Protein AF-A0A927PF91-F1 (afdb_monomer)

Sequence (137 aa):
MARIYDMALRAVRGDEEALAWLREHAHRDDRRTIIACDFDGTLCESHYPVIVRPNKPLLEAVKLLQQLDYELILWTCRELDDLTIATDYLRQFGVVFERANENSPAIIDYFDFDSRKINADEYWDDKAIEIIIPEEE

Nearest PDB structures (foldseek):
  2obb-assembly1_A-2  TM=8.612E-01  e=1.067E-07  Bacteroides thetaiotaomicron VPI-5482
  2ia5-assembly3_K  TM=6.455E-01  e=5.881E-02  Tequatrovirus T4
  7pup-assembly1_A  TM=5.530E-01  e=7.647E-01  Arabidopsis thaliana
  6gvb-assembly1_B  TM=4.858E-01  e=6.704E-01  Cutibacterium acnes

Mean predicted aligned error: 3.11 Å

Radius of gyration: 15.45 Å; Cα contacts (8 Å, |Δi|>4): 190; chains: 1; bounding box: 33×48×34 Å

Structure (mmCIF, N/CA/C/O backbone):
data_AF-A0A927PF91-F1
#
_entry.id   AF-A0A927PF91-F1
#
loop_
_atom_site.group_PDB
_atom_site.id
_atom_site.type_symbol
_atom_site.label_atom_id
_atom_site.label_alt_id
_atom_site.label_comp_id
_atom_site.label_asym_id
_atom_site.label_entity_id
_atom_site.label_seq_id
_atom_site.pdbx_PDB_ins_code
_atom_site.Cartn_x
_atom_site.Cartn_y
_atom_site.Cartn_z
_atom_site.occupancy
_atom_site.B_iso_or_equiv
_atom_site.auth_seq_id
_atom_site.auth_comp_id
_atom_site.auth_asym_id
_atom_site.auth_atom_id
_atom_site.pdbx_PDB_model_num
ATOM 1 N N . MET A 1 1 ? -1.914 15.021 13.236 1.00 63.38 1 MET A N 1
ATOM 2 C CA . MET A 1 1 ? -3.040 14.314 12.582 1.00 63.38 1 MET A CA 1
ATOM 3 C C . MET A 1 1 ? -2.722 12.821 12.590 1.00 63.38 1 MET A C 1
ATOM 5 O O . MET A 1 1 ? -1.543 12.494 12.580 1.00 63.38 1 MET A O 1
ATOM 9 N N . ALA A 1 2 ? -3.712 11.932 12.707 1.00 86.56 2 ALA A N 1
ATOM 10 C CA . ALA A 1 2 ? -3.471 10.484 12.685 1.00 86.56 2 ALA A CA 1
ATOM 11 C C . ALA A 1 2 ? -3.065 10.022 11.271 1.00 86.56 2 ALA A C 1
ATOM 13 O O . ALA A 1 2 ? -3.646 10.505 10.301 1.00 86.56 2 ALA A O 1
ATOM 14 N N . ARG A 1 3 ? -2.083 9.114 11.160 1.00 93.94 3 ARG A N 1
ATOM 15 C CA . ARG A 1 3 ? -1.639 8.524 9.882 1.00 93.94 3 ARG A CA 1
ATOM 16 C C . ARG A 1 3 ? -2.425 7.252 9.582 1.00 93.94 3 ARG A C 1
ATOM 18 O O . ARG A 1 3 ? -2.680 6.467 10.501 1.00 93.94 3 ARG A O 1
ATOM 25 N N . ILE A 1 4 ? -2.763 7.019 8.315 1.00 97.69 4 ILE A N 1
ATOM 26 C CA . ILE A 1 4 ? -3.504 5.824 7.896 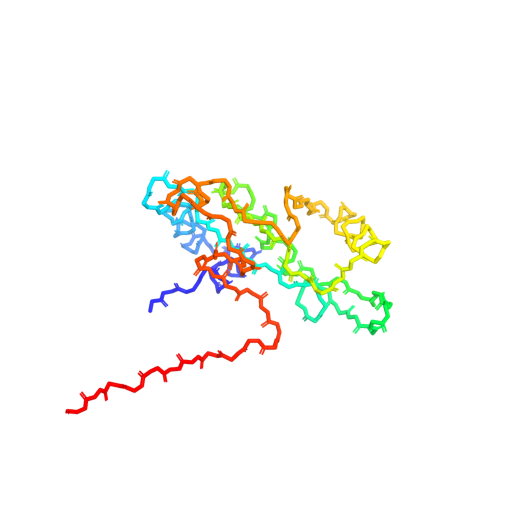1.00 97.69 4 ILE A CA 1
ATOM 27 C C . ILE A 1 4 ? -2.668 4.577 8.183 1.00 97.69 4 ILE A C 1
ATOM 29 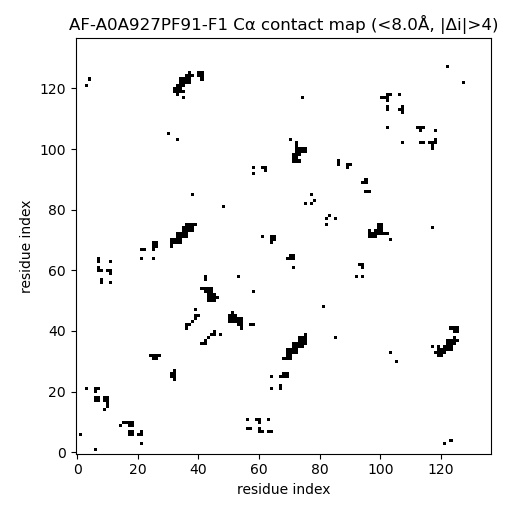O O . ILE A 1 4 ? -3.216 3.595 8.679 1.00 97.69 4 ILE A O 1
ATOM 33 N N . TYR A 1 5 ? -1.347 4.639 7.983 1.00 97.69 5 TYR A N 1
ATOM 34 C CA . TYR A 1 5 ? -0.414 3.568 8.344 1.00 97.69 5 TYR A CA 1
ATOM 35 C C . TYR A 1 5 ? -0.584 3.084 9.791 1.00 97.69 5 TYR A C 1
ATOM 37 O O . TYR A 1 5 ? -0.781 1.892 10.041 1.00 97.69 5 TYR A O 1
ATOM 45 N N . ASP A 1 6 ? -0.560 4.011 10.755 1.00 97.75 6 ASP A N 1
ATOM 46 C CA . ASP A 1 6 ? -0.652 3.664 12.175 1.00 97.75 6 ASP A CA 1
ATOM 47 C C . ASP A 1 6 ? -2.023 3.063 12.507 1.00 97.75 6 ASP A C 1
ATOM 49 O O . ASP A 1 6 ? -2.115 2.088 13.258 1.00 97.75 6 ASP A O 1
A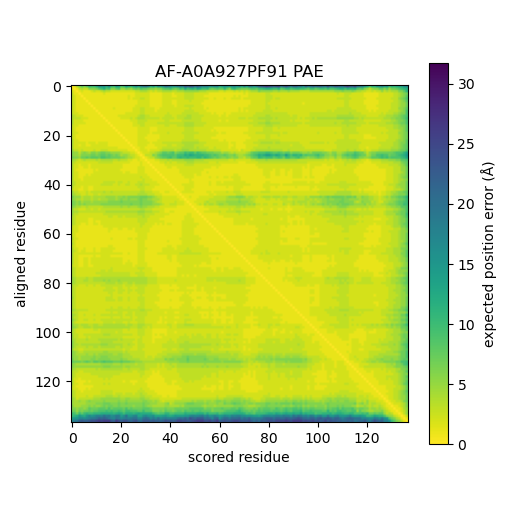TOM 53 N N . MET A 1 7 ? -3.095 3.621 11.935 1.00 98.50 7 MET A N 1
ATOM 54 C CA . MET A 1 7 ? -4.456 3.124 12.147 1.00 98.50 7 MET A CA 1
ATOM 55 C C . MET A 1 7 ? -4.648 1.737 11.532 1.00 98.50 7 MET A C 1
ATOM 57 O O . MET A 1 7 ? -5.207 0.857 12.182 1.00 98.50 7 MET A O 1
ATOM 61 N N . ALA A 1 8 ? -4.123 1.497 10.331 1.00 98.50 8 ALA A N 1
ATOM 62 C CA . ALA A 1 8 ? -4.206 0.201 9.669 1.00 98.50 8 ALA A CA 1
ATOM 63 C C . ALA A 1 8 ? -3.483 -0.889 10.474 1.00 98.50 8 ALA A C 1
ATOM 65 O O . ALA A 1 8 ? -4.054 -1.952 10.720 1.00 98.50 8 ALA A O 1
ATOM 66 N N . LEU A 1 9 ? -2.277 -0.605 10.983 1.00 98.38 9 LEU A N 1
ATOM 67 C CA . LEU A 1 9 ? -1.536 -1.544 11.832 1.00 98.38 9 LEU A CA 1
ATOM 68 C C . LEU A 1 9 ? -2.202 -1.807 13.189 1.00 98.38 9 LEU A C 1
ATOM 70 O O . LEU A 1 9 ? -2.070 -2.905 13.735 1.00 98.38 9 LEU A O 1
ATOM 74 N N . ARG A 1 10 ? -2.904 -0.822 13.754 1.00 98.50 10 ARG A N 1
ATOM 75 C CA . ARG A 1 10 ? -3.711 -1.009 14.968 1.00 98.50 10 ARG A CA 1
ATOM 76 C C . ARG A 1 10 ? -4.949 -1.856 14.682 1.00 98.50 10 ARG A C 1
ATOM 78 O O . ARG A 1 10 ? -5.205 -2.817 15.405 1.00 98.50 10 ARG A O 1
ATOM 85 N N . ALA A 1 11 ? -5.671 -1.557 13.605 1.00 98.38 11 ALA A N 1
ATOM 86 C CA . ALA A 1 11 ? -6.902 -2.249 13.240 1.00 98.38 11 ALA A CA 1
ATOM 87 C C . ALA A 1 11 ? -6.671 -3.749 12.990 1.00 98.38 11 ALA A C 1
ATOM 89 O O . ALA A 1 11 ? -7.414 -4.577 13.514 1.00 98.38 11 ALA A O 1
ATOM 90 N N . VAL A 1 12 ? -5.588 -4.132 12.297 1.00 97.94 12 VAL A N 1
ATOM 91 C CA . VAL A 1 12 ? -5.245 -5.559 12.104 1.00 97.94 12 VAL A CA 1
ATOM 92 C C . VAL A 1 12 ? -4.881 -6.285 13.405 1.00 97.94 12 VAL A C 1
ATOM 94 O O . VAL A 1 12 ? -4.907 -7.511 13.455 1.00 97.94 12 VAL A O 1
ATOM 97 N N . ARG A 1 13 ? -4.577 -5.549 14.481 1.00 97.62 13 ARG A N 1
ATOM 98 C CA . ARG A 1 13 ? -4.347 -6.092 15.832 1.00 97.62 13 ARG A CA 1
ATOM 99 C C . ARG A 1 13 ? -5.617 -6.122 16.692 1.00 97.62 13 ARG A C 1
ATOM 101 O O . ARG A 1 13 ? -5.526 -6.457 17.870 1.00 97.62 13 ARG A 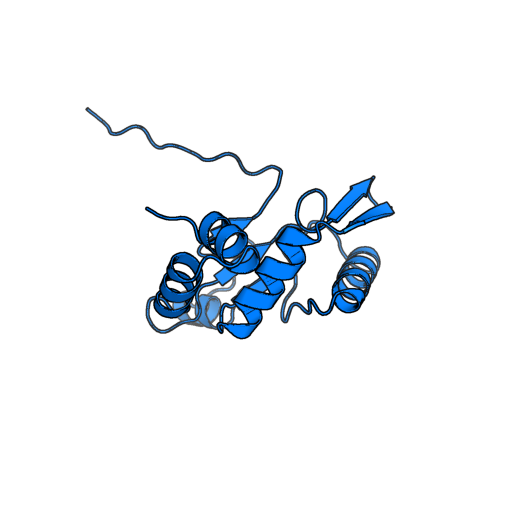O 1
ATOM 108 N N . GLY A 1 14 ? -6.778 -5.805 16.117 1.00 97.50 14 GLY A N 1
ATOM 109 C CA . GLY A 1 14 ? -8.076 -5.847 16.793 1.00 97.50 14 GLY A CA 1
ATOM 110 C C . GLY A 1 14 ? -8.515 -4.527 17.427 1.00 97.50 14 GLY A C 1
ATOM 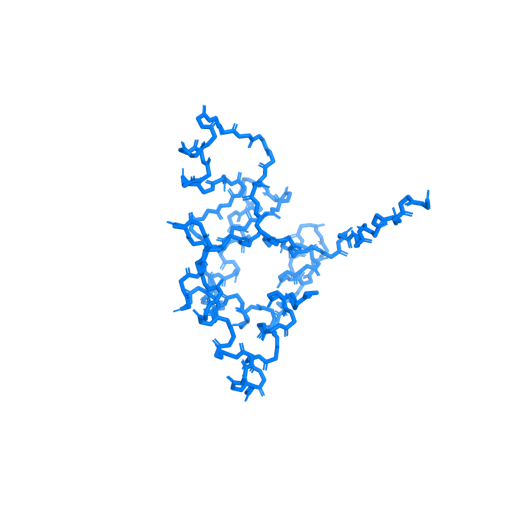111 O O . GLY A 1 14 ? -9.422 -4.531 18.252 1.00 97.50 14 GLY A O 1
ATOM 112 N N . ASP A 1 15 ? -7.885 -3.406 17.076 1.00 98.44 15 ASP A N 1
ATOM 113 C CA . ASP A 1 15 ? -8.308 -2.084 17.540 1.00 98.44 15 ASP A CA 1
ATOM 114 C C . ASP A 1 15 ? -9.552 -1.604 16.768 1.00 98.44 15 ASP A C 1
ATOM 116 O O . ASP A 1 15 ? -9.471 -1.198 15.604 1.00 98.44 15 ASP A O 1
ATOM 120 N N . GLU A 1 16 ? -10.714 -1.673 17.419 1.00 98.19 16 GLU A N 1
ATOM 121 C CA . GLU A 1 16 ? -12.000 -1.293 16.825 1.00 98.19 16 GLU A CA 1
ATOM 122 C C . GLU A 1 16 ? -12.129 0.217 16.582 1.00 98.19 16 GLU A C 1
ATOM 124 O O . GLU A 1 16 ? -12.778 0.617 15.614 1.00 98.19 16 GLU A O 1
ATOM 129 N N . GLU A 1 17 ? -11.488 1.059 17.401 1.00 98.31 17 GLU A N 1
ATOM 130 C CA . GLU A 1 17 ? -11.498 2.515 17.211 1.00 98.31 17 GLU A CA 1
ATOM 131 C C . GLU A 1 17 ? -10.697 2.895 15.966 1.00 98.31 17 GLU A C 1
ATOM 133 O O . GLU A 1 17 ? -11.154 3.694 15.148 1.00 98.31 17 GLU A O 1
ATOM 138 N N . ALA A 1 18 ? -9.532 2.270 15.776 1.00 98.44 18 ALA A N 1
ATOM 139 C CA . ALA A 1 18 ? -8.742 2.454 14.566 1.00 98.44 18 ALA A CA 1
ATOM 140 C C . ALA A 1 18 ? -9.511 1.988 13.319 1.00 98.44 18 ALA A C 1
ATOM 142 O O . ALA A 1 18 ? -9.507 2.673 12.298 1.00 98.44 18 ALA A O 1
ATOM 143 N N . LEU A 1 19 ? -10.222 0.857 13.403 1.00 98.56 19 LEU A N 1
ATOM 144 C CA . LEU A 1 19 ? -11.049 0.360 12.302 1.00 98.56 19 LEU A CA 1
ATOM 145 C C . LEU A 1 19 ? -12.218 1.302 11.969 1.00 98.56 19 LEU A C 1
ATOM 147 O O . LEU A 1 19 ? -12.510 1.522 10.792 1.00 98.56 19 LEU A O 1
ATOM 151 N N . ALA A 1 20 ? -12.896 1.844 12.982 1.00 98.25 20 ALA A N 1
ATOM 152 C CA . ALA A 1 20 ? -13.960 2.826 12.788 1.00 98.25 20 ALA A CA 1
ATOM 153 C C . ALA A 1 20 ? -13.418 4.097 12.123 1.00 98.25 20 ALA A C 1
ATOM 155 O O . ALA A 1 20 ? -13.977 4.552 11.128 1.00 98.25 20 ALA A O 1
ATOM 156 N N . TRP A 1 21 ? -12.274 4.593 12.600 1.00 98.06 21 TRP A N 1
ATOM 157 C CA . TRP A 1 21 ? -11.611 5.754 12.019 1.00 98.06 21 TRP A CA 1
ATOM 158 C C . TRP A 1 21 ? -11.264 5.530 10.542 1.00 98.06 21 TRP A C 1
ATOM 160 O O . TRP A 1 21 ? -11.570 6.379 9.711 1.00 98.06 21 TRP A O 1
ATOM 170 N N . LEU A 1 22 ? -10.706 4.370 10.176 1.00 98.44 22 LEU A N 1
ATOM 171 C CA . LEU A 1 22 ? -10.405 4.048 8.774 1.00 98.44 22 LEU A CA 1
ATOM 172 C C . LEU A 1 22 ? -11.658 4.073 7.887 1.00 98.44 22 LEU A C 1
ATOM 174 O O . LEU A 1 22 ? -11.627 4.608 6.786 1.00 98.44 22 LEU A O 1
ATOM 178 N N . ARG A 1 23 ? -12.795 3.555 8.363 1.00 97.88 23 ARG A N 1
ATOM 179 C CA . ARG A 1 23 ? -14.052 3.601 7.592 1.00 97.88 23 ARG A CA 1
ATOM 180 C C . ARG A 1 23 ? -14.505 5.026 7.290 1.00 97.88 23 ARG A C 1
ATOM 182 O O . ARG A 1 23 ? -14.998 5.287 6.200 1.00 97.88 23 ARG A O 1
ATOM 189 N N . GLU A 1 24 ? -14.325 5.940 8.235 1.00 96.81 24 GLU A N 1
ATOM 190 C CA . GLU A 1 24 ? -14.679 7.353 8.060 1.00 96.81 24 GLU A CA 1
ATOM 191 C C . GLU A 1 24 ? -13.721 8.096 7.115 1.00 96.81 24 GLU A C 1
ATOM 193 O O . GLU A 1 24 ? -14.084 9.136 6.574 1.00 96.81 24 GLU A O 1
ATOM 198 N N . HIS A 1 25 ? -12.514 7.563 6.896 1.00 96.88 25 HIS A N 1
ATOM 199 C CA . HIS A 1 25 ? -11.441 8.209 6.132 1.00 96.88 25 HIS A CA 1
ATOM 200 C C . HIS A 1 25 ? -11.097 7.475 4.824 1.00 96.88 25 HIS A C 1
ATOM 202 O O . HIS A 1 25 ? -10.082 7.784 4.191 1.00 96.88 25 HIS A O 1
ATOM 208 N N . ALA A 1 26 ? -11.928 6.517 4.403 1.00 97.31 26 ALA A N 1
ATOM 209 C CA . ALA A 1 26 ? -11.777 5.788 3.142 1.00 97.31 26 ALA A CA 1
ATOM 210 C C . ALA A 1 26 ? -11.908 6.686 1.905 1.00 97.31 26 ALA A C 1
ATOM 212 O O . ALA A 1 26 ? -11.311 6.405 0.867 1.00 97.31 26 ALA A O 1
ATOM 213 N N . HIS A 1 27 ? -12.633 7.799 2.033 1.00 95.69 27 HIS A N 1
ATOM 214 C CA . HIS A 1 27 ? -12.855 8.762 0.961 1.00 95.69 27 HIS A CA 1
ATOM 215 C C . HIS A 1 27 ? -12.484 10.179 1.398 1.00 95.69 27 HIS A C 1
ATOM 217 O O . HIS A 1 27 ? -12.689 10.567 2.550 1.00 95.69 27 HIS A O 1
ATOM 223 N N . ARG A 1 28 ? -11.967 10.964 0.453 1.00 87.12 28 ARG A N 1
ATOM 224 C CA . ARG A 1 28 ? -11.638 12.387 0.601 1.00 87.12 28 ARG A CA 1
ATOM 225 C C . ARG A 1 28 ? -12.026 13.108 -0.681 1.00 87.12 28 ARG A C 1
ATOM 227 O O . ARG A 1 28 ? -11.746 12.589 -1.756 1.00 87.12 28 ARG A O 1
ATOM 234 N N . ASP A 1 29 ? -12.645 14.281 -0.559 1.00 82.38 29 ASP A N 1
ATOM 235 C CA . ASP A 1 29 ? -12.960 15.174 -1.686 1.00 82.38 29 ASP A CA 1
ATOM 236 C C . ASP A 1 29 ? -13.567 14.428 -2.898 1.00 82.38 29 ASP A C 1
ATOM 238 O O . ASP A 1 29 ? -13.075 14.516 -4.019 1.00 82.38 29 ASP A O 1
ATOM 242 N N . ASP A 1 30 ? -14.609 13.629 -2.636 1.00 87.44 30 ASP A N 1
ATOM 243 C CA . ASP A 1 30 ? -15.361 12.819 -3.611 1.00 87.44 30 ASP A CA 1
ATOM 244 C C . ASP A 1 30 ? -14.578 11.710 -4.351 1.00 87.44 30 ASP A C 1
ATOM 246 O O . ASP A 1 30 ? -15.087 11.120 -5.307 1.00 87.44 30 ASP A O 1
ATOM 250 N N . ARG A 1 31 ? -13.378 11.341 -3.884 1.00 93.88 31 ARG A N 1
ATOM 251 C CA . ARG A 1 31 ? -12.615 10.180 -4.381 1.00 93.88 31 ARG A CA 1
ATOM 252 C C . ARG A 1 31 ? -12.180 9.237 -3.260 1.00 93.88 31 ARG A C 1
ATOM 254 O O . ARG A 1 31 ? -12.215 9.583 -2.081 1.00 93.88 31 ARG A O 1
ATOM 261 N N . ARG A 1 32 ? -11.742 8.027 -3.627 1.00 96.94 32 ARG A N 1
ATOM 262 C CA . ARG A 1 32 ? -11.045 7.119 -2.699 1.00 96.94 32 ARG A CA 1
ATOM 263 C C . ARG A 1 32 ? -9.774 7.788 -2.181 1.00 96.94 32 ARG A C 1
ATOM 265 O O . ARG A 1 32 ? -9.089 8.488 -2.933 1.00 96.94 32 ARG A O 1
ATOM 272 N N . THR A 1 33 ? -9.452 7.553 -0.917 1.00 97.81 33 THR A N 1
ATOM 273 C CA . THR A 1 33 ? -8.147 7.888 -0.349 1.00 97.81 33 THR A CA 1
ATOM 274 C C . THR A 1 33 ? -7.096 6.977 -0.984 1.00 97.81 33 THR A C 1
ATOM 276 O O . THR A 1 33 ? -7.263 5.756 -1.006 1.00 97.81 33 THR A O 1
ATOM 279 N N . ILE A 1 34 ? -6.033 7.571 -1.523 1.00 97.88 34 ILE A N 1
ATOM 280 C CA . ILE A 1 34 ? -5.008 6.899 -2.323 1.00 97.88 34 ILE A CA 1
ATOM 281 C C . ILE A 1 34 ? -3.748 6.706 -1.486 1.00 97.88 34 ILE A C 1
ATOM 283 O O . ILE A 1 34 ? -3.218 7.662 -0.918 1.00 97.88 34 ILE A O 1
ATOM 287 N N . ILE A 1 35 ? -3.227 5.483 -1.462 1.00 98.38 35 ILE A N 1
ATOM 288 C CA . ILE A 1 35 ? -1.992 5.132 -0.760 1.00 98.38 35 ILE A CA 1
ATOM 289 C C . ILE A 1 35 ? -1.024 4.506 -1.761 1.00 98.38 35 ILE A C 1
ATOM 291 O O . ILE A 1 35 ? -1.340 3.505 -2.406 1.00 98.38 35 ILE A O 1
ATOM 295 N N . ALA A 1 36 ? 0.165 5.090 -1.883 1.00 98.62 36 ALA A N 1
ATOM 296 C CA . ALA A 1 36 ? 1.258 4.519 -2.660 1.00 98.62 36 ALA A CA 1
ATOM 297 C C . ALA A 1 36 ? 2.133 3.657 -1.744 1.00 98.62 36 ALA A C 1
ATOM 299 O O . ALA A 1 36 ? 2.610 4.138 -0.717 1.00 98.62 36 ALA A O 1
ATOM 300 N N . CYS A 1 37 ? 2.344 2.392 -2.102 1.00 98.69 37 CYS A N 1
ATOM 301 C CA . CYS A 1 37 ? 3.122 1.451 -1.300 1.00 98.69 37 CYS A CA 1
ATOM 302 C C . CYS A 1 37 ? 4.380 1.002 -2.044 1.00 98.69 37 CYS A C 1
ATOM 304 O O . CYS A 1 37 ? 4.271 0.363 -3.093 1.00 98.69 37 CYS A O 1
ATOM 306 N N . ASP A 1 38 ? 5.552 1.259 -1.467 1.00 98.69 38 ASP A N 1
ATOM 307 C CA . ASP A 1 38 ? 6.805 0.648 -1.902 1.00 98.69 38 ASP A CA 1
ATOM 308 C C . ASP A 1 38 ? 6.795 -0.874 -1.704 1.00 98.69 38 ASP A C 1
ATOM 310 O O . ASP A 1 38 ? 6.076 -1.426 -0.871 1.00 98.69 38 ASP A O 1
ATOM 314 N N . PHE A 1 39 ? 7.600 -1.570 -2.501 1.00 98.69 39 PHE A N 1
ATOM 315 C CA . PHE A 1 39 ? 7.757 -3.010 -2.425 1.00 98.69 39 PHE A CA 1
ATOM 316 C C . PHE A 1 39 ? 8.967 -3.453 -1.588 1.00 98.69 39 PHE A C 1
ATOM 318 O O . PHE A 1 39 ? 8.797 -4.220 -0.634 1.00 98.69 39 PHE A O 1
ATOM 325 N N . ASP A 1 40 ? 10.177 -3.033 -1.969 1.00 98.44 40 ASP A N 1
ATOM 326 C CA . ASP A 1 40 ? 11.445 -3.594 -1.491 1.00 98.44 40 ASP A CA 1
ATOM 327 C C . ASP A 1 40 ? 11.926 -2.899 -0.213 1.00 98.44 40 ASP A C 1
ATOM 329 O O . ASP A 1 40 ? 12.539 -1.844 -0.272 1.00 98.44 40 ASP A O 1
ATOM 333 N N . GLY A 1 41 ? 11.746 -3.554 0.932 1.00 97.69 41 GLY A N 1
ATOM 334 C CA . GLY A 1 41 ? 11.988 -2.978 2.260 1.00 97.69 41 GLY A CA 1
ATOM 335 C C . GLY A 1 41 ? 10.689 -2.609 2.977 1.00 97.69 41 GLY A C 1
ATOM 336 O O . GLY A 1 41 ? 10.658 -2.574 4.207 1.00 97.69 41 GLY A O 1
ATOM 337 N N . THR A 1 42 ? 9.599 -2.448 2.222 1.00 98.44 42 THR A N 1
ATOM 338 C CA . THR A 1 42 ? 8.288 -2.038 2.737 1.00 98.44 42 THR A CA 1
ATOM 339 C C . THR A 1 42 ? 7.300 -3.206 2.808 1.00 98.44 42 THR A C 1
ATOM 341 O O . THR A 1 42 ? 7.069 -3.764 3.888 1.00 98.44 42 THR A O 1
ATOM 344 N N . LEU A 1 43 ? 6.712 -3.621 1.678 1.00 98.62 43 LEU A N 1
ATOM 345 C CA . LEU A 1 43 ? 5.771 -4.753 1.626 1.00 98.62 43 LEU A CA 1
ATOM 346 C C . LEU A 1 43 ? 6.480 -6.102 1.800 1.00 98.62 43 LEU A C 1
ATOM 348 O O . LEU A 1 43 ? 5.880 -7.072 2.277 1.00 98.62 43 LEU A O 1
ATOM 352 N N . CYS A 1 44 ? 7.755 -6.171 1.426 1.00 97.31 44 CYS A N 1
ATOM 353 C CA . CYS A 1 44 ? 8.596 -7.354 1.536 1.00 97.31 44 CYS A CA 1
ATOM 354 C C . CYS A 1 44 ? 10.003 -6.981 2.002 1.00 97.31 44 CYS A C 1
ATOM 356 O O . CYS A 1 44 ? 10.513 -5.918 1.677 1.00 97.31 44 CYS A O 1
ATOM 358 N N . GLU A 1 45 ? 10.667 -7.892 2.708 1.00 97.75 45 GLU A N 1
ATOM 359 C CA . GLU A 1 45 ? 12.122 -7.840 2.826 1.00 97.75 45 GLU A CA 1
ATOM 360 C C . GLU A 1 45 ? 12.733 -8.405 1.543 1.00 97.75 45 GLU A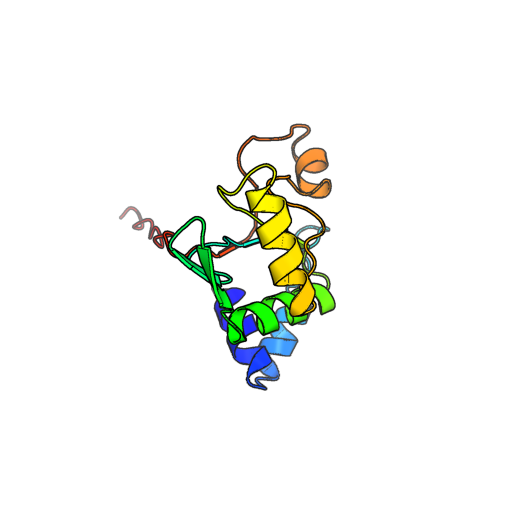 C 1
ATOM 362 O O . GLU A 1 45 ? 12.346 -9.493 1.097 1.00 97.75 45 GLU A O 1
ATOM 367 N N . SER A 1 46 ? 13.705 -7.687 0.985 1.00 95.31 46 SER A N 1
ATOM 368 C CA . SER A 1 46 ? 14.338 -8.033 -0.283 1.00 95.31 46 SER A CA 1
ATOM 369 C C . SER A 1 46 ? 15.846 -7.790 -0.257 1.00 95.31 46 SER A C 1
ATOM 371 O O . SER A 1 46 ? 16.340 -6.824 0.322 1.00 95.31 46 SER A O 1
ATOM 373 N N . HIS A 1 47 ? 16.569 -8.630 -0.989 1.00 95.12 47 HIS A N 1
ATOM 374 C CA . HIS A 1 47 ? 17.922 -8.371 -1.467 1.00 95.12 47 HIS A CA 1
ATOM 375 C C . HIS A 1 47 ? 17.844 -8.328 -2.987 1.00 95.12 47 HIS A C 1
ATOM 377 O O . HIS A 1 47 ? 18.043 -9.355 -3.637 1.00 95.12 47 HIS A O 1
ATOM 383 N N . TYR A 1 48 ? 17.462 -7.167 -3.534 1.00 90.94 48 TYR A N 1
ATOM 384 C CA . TYR A 1 48 ? 17.124 -7.027 -4.952 1.00 90.94 48 TYR A CA 1
ATOM 385 C C . TYR A 1 48 ? 18.136 -7.764 -5.861 1.00 90.94 48 TYR A C 1
ATOM 387 O O . TYR A 1 48 ? 19.347 -7.579 -5.693 1.00 90.94 48 TYR A O 1
ATOM 395 N N . PRO A 1 49 ? 17.661 -8.608 -6.800 1.00 91.88 49 PRO A N 1
ATOM 396 C CA . PRO A 1 49 ? 16.249 -8.814 -7.170 1.00 91.88 49 PRO A CA 1
ATOM 397 C C . PRO A 1 49 ? 15.482 -9.832 -6.299 1.00 91.88 49 PRO A C 1
ATOM 399 O O . PRO A 1 49 ? 14.265 -9.984 -6.439 1.00 91.88 49 PRO A O 1
ATOM 402 N N . VAL A 1 50 ? 16.156 -10.514 -5.370 1.00 97.25 50 VAL A N 1
ATOM 403 C CA . VAL A 1 50 ? 15.603 -11.631 -4.592 1.00 97.25 50 VAL A CA 1
ATOM 404 C C . VAL A 1 50 ? 14.651 -11.143 -3.500 1.00 97.25 50 VAL A C 1
ATOM 406 O O . VAL A 1 50 ? 15.018 -10.329 -2.653 1.00 97.25 50 VAL A O 1
ATOM 409 N N . ILE A 1 51 ? 13.438 -11.694 -3.488 1.00 98.12 51 ILE A N 1
ATOM 410 C CA . ILE A 1 51 ? 12.461 -11.508 -2.410 1.00 98.12 51 ILE A CA 1
ATOM 411 C C . ILE A 1 51 ? 12.797 -12.492 -1.284 1.00 98.12 51 ILE A C 1
ATOM 413 O O . ILE A 1 51 ? 12.908 -13.693 -1.527 1.00 98.12 51 ILE A O 1
ATOM 417 N N . VAL A 1 52 ? 12.967 -11.996 -0.057 1.00 98.00 52 VAL A N 1
ATOM 418 C CA . VAL A 1 52 ? 13.387 -12.805 1.099 1.00 98.00 52 VAL A CA 1
ATOM 419 C C . VAL A 1 52 ? 12.179 -13.312 1.882 1.00 98.00 52 VAL A C 1
ATOM 421 O O . VAL A 1 52 ? 12.030 -14.517 2.085 1.00 98.00 52 VAL A O 1
ATOM 424 N N . ARG A 1 53 ? 11.312 -12.407 2.352 1.00 98.06 53 ARG A N 1
ATOM 425 C CA . ARG A 1 53 ? 10.115 -12.758 3.139 1.00 98.06 53 ARG A CA 1
ATOM 426 C C . ARG A 1 53 ? 9.073 -11.633 3.129 1.00 98.06 53 ARG A C 1
ATOM 428 O O . ARG A 1 53 ? 9.436 -10.473 2.957 1.00 98.06 53 ARG A O 1
ATOM 435 N N . PRO A 1 54 ? 7.780 -11.940 3.344 1.00 98.38 54 PRO A N 1
ATOM 436 C CA . PRO A 1 54 ? 6.734 -10.923 3.341 1.00 98.38 54 PRO A CA 1
ATOM 437 C C . PRO A 1 54 ? 6.718 -10.121 4.650 1.00 98.38 54 PRO A C 1
ATOM 439 O O . PRO A 1 54 ? 6.910 -10.686 5.734 1.00 98.38 54 PRO A O 1
ATOM 442 N N . ASN A 1 55 ? 6.366 -8.838 4.575 1.00 98.31 55 ASN A N 1
ATOM 443 C CA . ASN A 1 55 ? 5.979 -8.054 5.744 1.00 98.31 55 ASN A CA 1
ATOM 444 C C . ASN A 1 55 ? 4.509 -8.345 6.094 1.00 98.31 55 ASN A C 1
ATOM 446 O O . ASN A 1 55 ? 3.610 -7.577 5.765 1.00 98.31 55 ASN A O 1
ATOM 450 N N . LYS A 1 56 ? 4.247 -9.501 6.724 1.00 98.12 56 LYS A N 1
ATOM 451 C CA . LYS A 1 56 ? 2.874 -10.002 6.952 1.00 98.12 56 LYS A CA 1
ATOM 452 C C . LYS A 1 56 ? 1.924 -8.980 7.600 1.00 98.12 56 LYS A C 1
ATOM 454 O O . LYS A 1 56 ? 0.844 -8.817 7.043 1.00 98.12 56 LYS A O 1
ATOM 459 N N . PRO A 1 57 ? 2.299 -8.266 8.684 1.00 97.81 57 PRO A N 1
ATOM 460 C CA . PRO A 1 57 ? 1.408 -7.270 9.281 1.00 97.81 57 PRO A CA 1
ATOM 461 C C . PRO A 1 57 ? 1.014 -6.161 8.302 1.00 97.81 57 PRO A C 1
ATOM 463 O O . PRO A 1 57 ? -0.135 -5.727 8.291 1.00 97.81 57 PRO A 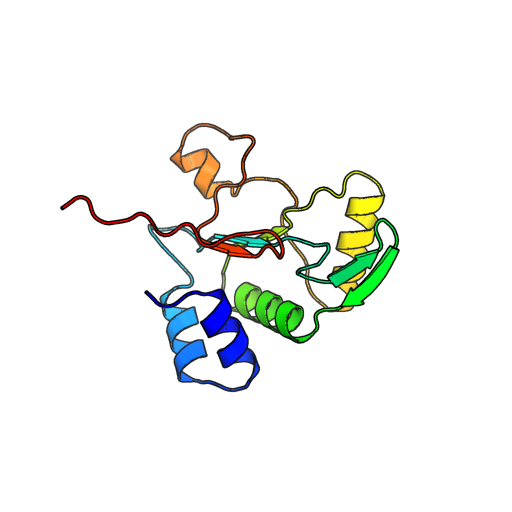O 1
ATOM 466 N N . LEU A 1 58 ? 1.949 -5.719 7.453 1.00 98.44 58 LEU A N 1
ATOM 467 C CA . LEU A 1 58 ? 1.663 -4.691 6.459 1.00 98.44 58 LEU A CA 1
ATOM 468 C C . LEU A 1 58 ? 0.807 -5.232 5.310 1.00 98.44 58 LEU A C 1
ATOM 470 O O . LEU A 1 58 ? -0.111 -4.552 4.869 1.00 98.44 58 LEU A O 1
ATOM 474 N N . LEU A 1 59 ? 1.040 -6.470 4.864 1.00 98.69 59 LEU A N 1
ATOM 475 C CA . LEU A 1 59 ? 0.180 -7.107 3.862 1.00 98.69 59 LEU A CA 1
ATOM 476 C C . LEU A 1 59 ? -1.256 -7.287 4.377 1.00 98.69 59 LEU A C 1
ATOM 478 O O . LEU A 1 59 ? -2.205 -7.085 3.626 1.00 98.69 59 LEU A O 1
ATOM 482 N N . GLU A 1 60 ? -1.440 -7.628 5.654 1.00 98.62 60 GLU A N 1
ATOM 483 C CA . GLU A 1 60 ? -2.765 -7.671 6.287 1.00 98.62 60 GLU A CA 1
ATOM 484 C C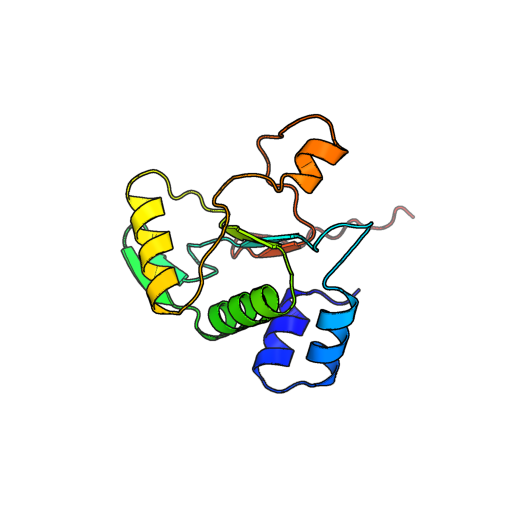 . GLU A 1 60 ? -3.418 -6.284 6.327 1.00 98.62 60 GLU A C 1
ATOM 486 O O . GLU A 1 60 ? -4.606 -6.164 6.025 1.00 98.62 60 GLU A O 1
ATOM 491 N N . ALA A 1 61 ? -2.645 -5.236 6.624 1.00 98.75 61 ALA A N 1
ATOM 492 C CA . ALA A 1 61 ? -3.122 -3.855 6.615 1.00 98.75 61 ALA A CA 1
ATOM 493 C C . ALA A 1 61 ? -3.542 -3.400 5.207 1.00 98.75 61 ALA A C 1
ATOM 495 O O . ALA A 1 61 ? -4.626 -2.849 5.042 1.00 98.75 61 ALA A O 1
ATOM 496 N N . VAL A 1 62 ? -2.742 -3.701 4.181 1.00 98.75 62 VAL A N 1
ATOM 497 C CA . VAL A 1 62 ? -3.071 -3.445 2.768 1.00 98.75 62 VAL A CA 1
ATOM 498 C C . VAL A 1 62 ? -4.385 -4.125 2.385 1.00 98.75 62 VAL A C 1
ATOM 500 O O . VAL A 1 62 ? -5.274 -3.475 1.840 1.00 98.75 62 VAL A O 1
ATOM 503 N N . LYS A 1 63 ? -4.561 -5.408 2.728 1.00 98.50 63 LYS A N 1
ATOM 504 C CA . LYS A 1 63 ? -5.811 -6.141 2.453 1.00 98.50 63 LYS A CA 1
ATOM 505 C C . LYS A 1 63 ? -7.012 -5.521 3.150 1.00 98.50 63 LYS A C 1
ATOM 507 O O . LYS A 1 63 ? -8.078 -5.438 2.549 1.00 98.50 63 LYS A O 1
ATOM 512 N N . LEU A 1 64 ? -6.850 -5.109 4.406 1.00 98.62 64 LEU A N 1
ATOM 513 C CA . LEU A 1 64 ? -7.910 -4.437 5.147 1.00 98.62 64 LEU A CA 1
ATOM 514 C C . LEU A 1 64 ? -8.314 -3.137 4.444 1.00 98.62 64 LEU A C 1
ATOM 516 O O . LEU A 1 64 ? -9.497 -2.910 4.225 1.00 98.62 64 LEU A O 1
ATOM 520 N N . LEU A 1 65 ? -7.352 -2.309 4.041 1.00 98.69 65 LEU A N 1
ATOM 521 C CA . LEU A 1 65 ? -7.641 -1.044 3.365 1.00 98.69 65 LEU A CA 1
ATOM 522 C C . LEU A 1 65 ? -8.327 -1.257 2.008 1.00 98.69 65 LEU A C 1
ATOM 524 O O . LEU A 1 65 ? -9.293 -0.561 1.709 1.00 98.69 65 LEU A O 1
ATOM 528 N N . GLN A 1 66 ? -7.929 -2.279 1.244 1.00 98.25 66 GLN A N 1
ATOM 529 C CA . GLN A 1 66 ? -8.634 -2.679 0.017 1.00 98.25 66 GLN A CA 1
ATOM 530 C C . GLN A 1 66 ? -10.102 -3.061 0.279 1.00 98.25 66 GLN A C 1
ATOM 532 O O . GLN A 1 66 ? -10.976 -2.755 -0.524 1.00 98.25 66 GLN A O 1
ATOM 537 N N . GLN A 1 67 ? -10.400 -3.705 1.413 1.00 98.12 67 GLN A N 1
ATOM 538 C CA . GLN A 1 67 ? -11.777 -4.037 1.810 1.00 98.12 67 GLN A CA 1
ATOM 539 C C . GLN A 1 67 ? -12.584 -2.821 2.276 1.00 98.12 67 GLN A C 1
ATOM 541 O O . GLN A 1 67 ? -13.813 -2.861 2.253 1.00 98.12 67 GLN A O 1
ATOM 546 N N . LEU A 1 68 ? -11.903 -1.770 2.730 1.00 98.25 68 LEU A N 1
ATOM 547 C CA . LEU A 1 68 ? -12.505 -0.519 3.182 1.00 98.25 68 LEU A CA 1
ATOM 548 C C . LEU A 1 68 ? -12.606 0.527 2.062 1.00 98.25 68 LEU A C 1
ATOM 550 O O . LEU A 1 68 ? -12.863 1.682 2.363 1.00 98.25 68 LEU A O 1
ATOM 554 N N . ASP A 1 69 ? -12.425 0.123 0.803 1.00 97.56 69 ASP A N 1
ATOM 555 C CA . ASP A 1 69 ? -12.528 0.976 -0.389 1.00 97.56 69 ASP A CA 1
ATOM 556 C C . ASP A 1 69 ? -11.489 2.111 -0.473 1.00 97.56 69 ASP A C 1
ATOM 558 O O . ASP A 1 69 ? -11.717 3.167 -1.062 1.00 97.56 69 ASP A O 1
ATOM 562 N N . TYR A 1 70 ? -10.297 1.873 0.077 1.00 98.44 70 TYR A N 1
ATOM 563 C CA . TYR A 1 70 ? -9.116 2.671 -0.249 1.00 98.44 70 TYR A CA 1
ATOM 564 C C . TYR A 1 70 ? -8.554 2.261 -1.615 1.00 98.44 70 TYR A C 1
ATOM 566 O O . TYR A 1 70 ? -8.605 1.092 -2.005 1.00 98.44 70 TYR A O 1
ATOM 574 N N . GLU A 1 71 ? -7.928 3.205 -2.316 1.00 98.00 71 GLU A N 1
ATOM 575 C CA . GLU A 1 71 ? -7.168 2.915 -3.531 1.00 98.00 71 GLU A CA 1
ATOM 576 C C . GLU A 1 71 ? -5.691 2.729 -3.185 1.00 98.00 71 GLU A C 1
ATOM 578 O O . GLU A 1 71 ? -5.033 3.639 -2.689 1.00 98.00 71 GLU A O 1
ATOM 583 N N . LEU A 1 72 ? -5.160 1.533 -3.431 1.00 98.50 72 LEU A N 1
ATOM 584 C CA . LEU A 1 72 ? -3.760 1.223 -3.166 1.00 98.50 72 LEU A CA 1
ATOM 585 C C . LEU A 1 72 ? -3.024 1.046 -4.492 1.00 98.50 72 LEU A C 1
ATOM 587 O O . LEU A 1 72 ? -3.471 0.290 -5.358 1.00 98.50 72 LEU A O 1
ATOM 591 N N . ILE A 1 73 ? -1.886 1.724 -4.630 1.00 98.69 73 ILE A N 1
ATOM 592 C CA . ILE A 1 73 ? -1.027 1.701 -5.818 1.00 98.69 73 ILE A CA 1
ATOM 593 C C . ILE A 1 73 ? 0.313 1.083 -5.424 1.00 98.69 73 ILE A C 1
ATOM 595 O O . ILE A 1 73 ? 0.947 1.528 -4.466 1.00 98.69 73 ILE A O 1
ATOM 599 N N . LEU A 1 74 ? 0.762 0.069 -6.167 1.00 98.81 74 LEU A N 1
ATOM 600 C CA . LEU A 1 74 ? 2.116 -0.452 -6.004 1.00 98.81 74 LEU A CA 1
ATOM 601 C C . LEU A 1 74 ? 3.081 0.571 -6.604 1.00 98.81 74 LEU A C 1
ATOM 603 O O . LEU A 1 74 ? 2.990 0.876 -7.790 1.00 98.81 74 LEU A O 1
ATOM 607 N N . TRP A 1 75 ? 3.985 1.110 -5.799 1.00 98.62 75 TRP A N 1
ATOM 608 C CA . TRP A 1 75 ? 4.899 2.169 -6.209 1.00 98.62 75 TRP A CA 1
ATOM 609 C C . TRP A 1 75 ? 6.338 1.708 -6.028 1.00 98.62 75 TRP A C 1
ATOM 611 O O . TRP A 1 75 ? 6.905 1.820 -4.953 1.00 98.62 75 TRP A O 1
ATOM 621 N N . THR A 1 76 ? 6.920 1.116 -7.066 1.00 98.56 76 THR A N 1
ATOM 622 C CA . THR A 1 76 ? 8.183 0.377 -6.963 1.00 98.56 76 THR A CA 1
ATOM 623 C C . THR A 1 76 ? 9.127 0.706 -8.109 1.00 98.56 76 THR A C 1
ATOM 625 O O . THR A 1 76 ? 8.704 0.978 -9.227 1.00 98.56 76 THR A O 1
ATOM 628 N N . CYS A 1 77 ? 10.431 0.611 -7.858 1.00 97.75 77 CYS A N 1
ATOM 629 C CA . CYS A 1 77 ? 11.445 0.672 -8.911 1.00 97.75 77 CYS A CA 1
ATOM 630 C C . CYS A 1 77 ? 11.552 -0.626 -9.734 1.00 97.75 77 CYS A C 1
ATOM 632 O O . CYS A 1 77 ? 12.341 -0.676 -10.677 1.00 97.75 77 CYS A O 1
ATOM 634 N N . ARG A 1 78 ? 10.829 -1.692 -9.363 1.00 98.25 78 ARG A N 1
ATOM 635 C CA . ARG A 1 78 ? 10.777 -2.929 -10.149 1.00 98.25 78 ARG A CA 1
ATOM 636 C C . ARG A 1 78 ? 10.014 -2.691 -11.445 1.00 98.25 78 ARG A C 1
ATOM 638 O O . ARG A 1 78 ? 8.937 -2.109 -11.437 1.00 98.25 78 ARG A O 1
ATOM 645 N N . GLU A 1 79 ? 10.556 -3.213 -12.537 1.00 97.19 79 GLU A N 1
ATOM 646 C CA . GLU A 1 79 ? 10.030 -3.042 -13.891 1.00 97.19 79 GLU A CA 1
ATOM 647 C C . GLU A 1 79 ? 10.040 -4.382 -14.637 1.00 97.19 79 GLU A C 1
ATOM 649 O O . GLU A 1 79 ? 10.775 -5.304 -14.271 1.00 97.19 79 GLU A O 1
ATOM 654 N N . LEU A 1 80 ? 9.237 -4.490 -15.699 1.00 97.31 80 LEU A N 1
ATOM 655 C CA . LEU A 1 80 ? 9.179 -5.668 -16.576 1.00 97.31 80 LEU A CA 1
ATOM 656 C C . LEU A 1 80 ? 8.953 -6.988 -15.796 1.00 97.31 80 LEU A C 1
ATOM 658 O O . LEU A 1 80 ? 7.956 -7.148 -15.084 1.00 97.31 80 LEU A O 1
ATOM 662 N N . ASP A 1 81 ? 9.873 -7.944 -15.932 1.00 98.12 81 ASP A N 1
ATOM 663 C CA . ASP A 1 81 ? 9.795 -9.256 -15.291 1.00 98.12 81 ASP A CA 1
ATOM 664 C C . ASP A 1 81 ? 9.866 -9.144 -13.762 1.00 98.12 81 ASP A C 1
ATOM 666 O O . ASP A 1 81 ? 9.141 -9.853 -13.066 1.00 98.12 81 ASP A O 1
ATOM 670 N N . ASP A 1 82 ? 10.658 -8.212 -13.218 1.00 98.31 82 ASP A N 1
ATOM 671 C CA . ASP A 1 82 ? 10.760 -8.032 -11.765 1.00 98.31 82 ASP A CA 1
ATOM 672 C C . ASP A 1 82 ? 9.457 -7.503 -11.161 1.00 98.31 82 ASP A C 1
ATOM 674 O O . ASP A 1 82 ? 9.098 -7.883 -10.041 1.00 98.31 82 ASP A O 1
ATOM 678 N N . LEU A 1 83 ? 8.740 -6.645 -11.898 1.00 98.44 83 LEU A N 1
ATOM 679 C CA . LEU A 1 83 ? 7.417 -6.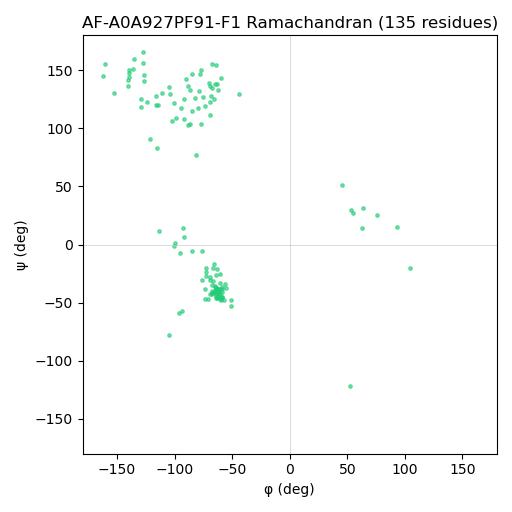162 -11.501 1.00 98.44 83 LEU A CA 1
ATOM 680 C C . LEU A 1 83 ? 6.394 -7.301 -11.531 1.00 98.44 83 LEU A C 1
ATOM 682 O O . LEU A 1 83 ? 5.600 -7.462 -10.601 1.00 98.44 83 LEU A O 1
ATOM 686 N N . THR A 1 84 ? 6.450 -8.142 -12.566 1.00 98.25 84 THR A N 1
ATOM 687 C CA . THR A 1 84 ? 5.595 -9.333 -12.666 1.00 98.25 84 THR A CA 1
ATOM 688 C C . THR A 1 84 ? 5.837 -10.268 -11.479 1.00 98.25 84 THR A C 1
ATOM 690 O O . THR A 1 84 ? 4.890 -10.621 -10.779 1.00 98.25 84 THR A O 1
ATOM 693 N N . ILE A 1 85 ? 7.102 -10.559 -11.160 1.00 98.38 85 ILE A N 1
ATOM 694 C CA . ILE A 1 85 ? 7.493 -11.382 -10.006 1.00 98.38 85 ILE A CA 1
ATOM 695 C C . ILE A 1 85 ? 6.985 -10.780 -8.688 1.00 98.38 85 ILE A C 1
ATOM 697 O O . ILE A 1 85 ? 6.442 -11.506 -7.853 1.00 98.38 85 ILE A O 1
ATOM 701 N N . ALA A 1 86 ? 7.130 -9.468 -8.488 1.00 98.31 86 ALA A N 1
ATOM 702 C CA . ALA A 1 86 ? 6.653 -8.798 -7.279 1.00 98.31 86 ALA A CA 1
ATOM 703 C C . ALA A 1 86 ? 5.127 -8.892 -7.130 1.00 98.31 86 ALA A C 1
ATOM 705 O O . ALA A 1 86 ? 4.628 -9.258 -6.063 1.00 98.31 86 ALA A O 1
ATOM 706 N N . THR A 1 87 ? 4.376 -8.624 -8.202 1.00 98.19 87 THR A N 1
ATOM 707 C CA . THR A 1 87 ? 2.907 -8.718 -8.168 1.00 98.19 87 THR A CA 1
ATOM 708 C C . THR A 1 87 ? 2.427 -10.155 -7.952 1.00 98.19 87 THR A C 1
ATOM 710 O O . THR A 1 87 ? 1.530 -10.378 -7.138 1.00 98.19 87 THR A O 1
ATOM 713 N N . ASP A 1 88 ? 3.051 -11.148 -8.592 1.00 98.31 88 ASP A N 1
ATOM 714 C CA . ASP A 1 88 ? 2.744 -12.568 -8.379 1.00 98.31 88 ASP A CA 1
ATOM 715 C C . ASP A 1 88 ? 3.069 -13.034 -6.961 1.00 98.31 88 ASP A C 1
ATOM 717 O O . ASP A 1 88 ? 2.337 -13.840 -6.381 1.00 98.31 88 ASP A O 1
ATOM 721 N N . TYR A 1 89 ? 4.140 -12.512 -6.368 1.00 98.50 89 TYR A N 1
ATOM 722 C CA . TYR A 1 89 ? 4.473 -12.791 -4.980 1.00 98.50 89 TYR A CA 1
ATOM 723 C C . TYR A 1 89 ? 3.403 -12.254 -4.020 1.00 98.50 89 TYR A C 1
ATOM 725 O O . TYR A 1 89 ? 2.937 -12.985 -3.147 1.00 98.50 89 TYR A O 1
ATOM 733 N N . LEU A 1 90 ? 2.941 -11.014 -4.213 1.00 98.50 90 LEU A N 1
ATOM 734 C CA . LEU A 1 90 ? 1.883 -10.407 -3.392 1.00 98.50 90 LEU A CA 1
ATOM 735 C C . LEU A 1 90 ? 0.541 -11.143 -3.515 1.00 98.50 90 LEU A C 1
ATOM 737 O O . LEU A 1 90 ? -0.146 -11.352 -2.506 1.00 98.50 90 LEU A O 1
ATOM 741 N N . ARG A 1 91 ? 0.201 -11.622 -4.721 1.00 98.19 91 ARG A N 1
ATOM 742 C CA . ARG A 1 91 ? -1.019 -12.409 -4.977 1.00 98.19 91 ARG A CA 1
ATOM 743 C C . ARG A 1 91 ? -1.110 -13.653 -4.092 1.00 98.19 91 ARG A C 1
ATOM 745 O O . ARG A 1 91 ? -2.205 -13.992 -3.648 1.00 98.19 91 ARG A O 1
ATOM 752 N N . GLN A 1 92 ? 0.015 -14.290 -3.760 1.00 97.81 92 GLN A N 1
ATOM 753 C CA . GLN A 1 92 ? 0.050 -15.470 -2.878 1.00 97.81 92 GLN A CA 1
ATOM 754 C C . GLN A 1 92 ? -0.449 -15.173 -1.453 1.00 97.81 92 GLN A C 1
ATOM 756 O O . GLN A 1 92 ? -0.881 -16.083 -0.747 1.00 97.81 92 GLN A O 1
ATOM 761 N N . PHE A 1 93 ? -0.442 -13.903 -1.038 1.00 98.00 93 PHE A N 1
ATOM 762 C CA . PHE A 1 93 ? -0.955 -13.445 0.257 1.00 98.00 93 PHE A CA 1
ATOM 763 C C . PHE A 1 93 ? -2.368 -12.846 0.161 1.00 98.00 93 PHE A C 1
ATOM 765 O O . PHE A 1 93 ? -2.947 -12.432 1.172 1.00 98.00 93 PHE A O 1
ATOM 772 N N . GLY A 1 94 ? -2.958 -12.837 -1.037 1.00 97.44 94 GLY A N 1
ATOM 773 C CA . GLY A 1 94 ? -4.257 -12.231 -1.316 1.00 97.44 94 GLY A CA 1
ATOM 774 C C . GLY A 1 94 ? -4.211 -10.706 -1.396 1.00 97.44 94 GLY A C 1
ATOM 775 O O . GLY A 1 94 ? -5.226 -10.076 -1.121 1.00 97.44 94 GLY A O 1
ATOM 776 N N . VAL A 1 95 ? -3.049 -10.130 -1.721 1.00 98.38 95 VAL A N 1
ATOM 777 C CA . VAL A 1 95 ? -2.888 -8.706 -2.041 1.00 98.38 95 VAL A CA 1
ATOM 778 C C . VAL A 1 95 ? -2.823 -8.566 -3.556 1.00 98.38 95 VAL A C 1
ATOM 780 O O . VAL A 1 95 ? -1.949 -9.152 -4.196 1.00 98.38 95 VAL A O 1
ATOM 783 N N . VAL A 1 96 ? -3.738 -7.791 -4.134 1.00 97.94 96 VAL A N 1
ATOM 784 C CA . VAL A 1 96 ? -3.764 -7.509 -5.576 1.00 97.94 96 VAL A CA 1
ATOM 785 C C . VAL A 1 96 ? -3.863 -6.010 -5.771 1.00 97.94 96 VAL A C 1
ATOM 787 O O . VAL A 1 96 ? -4.833 -5.404 -5.336 1.00 97.94 96 VAL A O 1
ATOM 790 N N . PHE A 1 97 ? -2.863 -5.415 -6.408 1.00 97.88 97 PHE A N 1
ATOM 791 C CA . PHE A 1 97 ? -2.902 -4.005 -6.773 1.00 97.88 97 PHE A CA 1
ATOM 792 C C . PHE A 1 97 ? -3.591 -3.847 -8.131 1.00 97.88 97 PHE A C 1
ATOM 794 O O . PHE A 1 97 ? -3.270 -4.576 -9.070 1.00 97.88 97 PHE A O 1
ATOM 801 N N . GLU A 1 98 ? -4.531 -2.904 -8.230 1.00 94.75 98 GLU A N 1
ATOM 802 C CA . GLU A 1 98 ? -5.180 -2.553 -9.503 1.00 94.75 98 GLU A CA 1
ATOM 803 C C . GLU A 1 98 ? -4.204 -1.849 -10.452 1.00 94.75 98 GLU A C 1
ATOM 805 O O . GLU A 1 98 ? -4.351 -1.930 -11.669 1.00 94.75 98 GLU A O 1
ATOM 810 N N . ARG A 1 99 ? -3.211 -1.158 -9.882 1.00 96.00 99 ARG A N 1
ATOM 811 C CA . ARG A 1 99 ? -2.229 -0.335 -10.587 1.00 96.00 99 ARG A CA 1
ATOM 812 C C . ARG A 1 99 ? -0.848 -0.508 -9.978 1.00 96.00 99 ARG A C 1
ATOM 814 O O . ARG A 1 99 ? -0.709 -0.618 -8.757 1.00 96.00 99 ARG A O 1
ATOM 821 N N . ALA A 1 100 ? 0.165 -0.479 -10.833 1.00 98.12 100 ALA A N 1
ATOM 822 C CA . ALA A 1 100 ? 1.558 -0.392 -10.432 1.00 98.12 100 ALA A CA 1
ATOM 823 C C . ALA A 1 100 ? 2.218 0.749 -11.203 1.00 98.12 100 ALA A C 1
ATOM 825 O O . ALA A 1 100 ? 2.147 0.764 -12.425 1.00 98.12 100 ALA A O 1
ATOM 826 N N . ASN A 1 101 ? 2.832 1.696 -10.495 1.00 98.00 101 ASN A N 1
ATOM 827 C CA . ASN A 1 101 ? 3.489 2.871 -11.077 1.00 98.00 101 ASN A CA 1
ATOM 828 C C . ASN A 1 101 ? 2.589 3.721 -12.002 1.00 98.00 101 ASN A C 1
ATOM 830 O O . ASN A 1 101 ? 3.093 4.443 -12.859 1.00 98.00 101 ASN A O 1
ATOM 834 N N . GLU A 1 102 ? 1.271 3.701 -11.785 1.00 97.94 102 GLU A N 1
ATOM 835 C CA . GLU A 1 102 ? 0.285 4.485 -12.540 1.00 97.94 102 GLU A CA 1
ATOM 836 C C . GLU A 1 102 ? -0.603 5.306 -11.598 1.00 97.94 102 GLU A C 1
ATOM 838 O O . GLU A 1 102 ? -1.003 4.815 -10.539 1.00 97.94 102 GLU A O 1
ATOM 843 N N . ASN A 1 103 ? -0.930 6.546 -11.980 1.00 97.88 103 ASN A N 1
ATOM 844 C CA . ASN A 1 103 ? -1.841 7.393 -11.206 1.00 97.88 103 ASN A CA 1
ATOM 845 C C . ASN A 1 103 ? -3.280 6.859 -11.214 1.00 97.88 103 ASN A C 1
ATOM 847 O O . ASN A 1 103 ? -3.724 6.190 -12.151 1.00 97.88 103 ASN A O 1
ATOM 851 N N . SER A 1 104 ? -4.036 7.225 -10.176 1.00 96.31 104 SER A N 1
ATOM 852 C CA . SER A 1 104 ? -5.486 7.023 -10.158 1.00 96.31 104 SER A CA 1
ATOM 853 C C . SER A 1 104 ? -6.155 7.847 -11.269 1.00 96.31 104 SER A C 1
ATOM 855 O O . SER A 1 104 ? -5.822 9.026 -11.424 1.00 96.31 104 SER A O 1
ATOM 857 N N . PRO A 1 105 ? -7.149 7.303 -11.996 1.00 95.44 105 PRO A N 1
ATOM 858 C CA . PRO A 1 105 ? -7.930 8.063 -12.968 1.00 95.44 105 PRO A CA 1
ATOM 859 C C . PRO A 1 105 ? -8.575 9.305 -12.354 1.00 95.44 105 PRO A C 1
ATOM 861 O O . PRO A 1 105 ? -8.562 10.356 -12.976 1.00 95.44 105 PRO A O 1
ATOM 864 N N . ALA A 1 106 ? -9.036 9.221 -11.099 1.00 93.81 106 ALA A N 1
ATOM 865 C CA . ALA A 1 106 ? -9.621 10.360 -10.393 1.00 93.81 106 ALA A CA 1
ATOM 866 C C . ALA A 1 106 ? -8.631 11.528 -10.232 1.00 93.81 106 ALA A C 1
ATOM 868 O O . ALA A 1 106 ? -9.034 12.687 -10.263 1.00 93.81 106 ALA A O 1
ATOM 869 N N . ILE A 1 107 ? -7.334 11.238 -10.085 1.00 94.62 107 ILE A N 1
ATOM 870 C CA . ILE A 1 107 ? -6.281 12.261 -10.043 1.00 94.62 107 ILE A CA 1
ATOM 871 C C . ILE A 1 107 ? -6.044 12.840 -11.436 1.00 94.62 107 ILE A C 1
ATOM 873 O O . ILE A 1 107 ? -5.956 14.058 -11.574 1.00 94.62 107 ILE A O 1
ATOM 877 N N . ILE A 1 108 ? -5.931 11.984 -12.454 1.00 95.75 108 ILE A N 1
ATOM 878 C CA . ILE A 1 108 ? -5.691 12.420 -13.835 1.00 95.75 108 ILE A CA 1
ATOM 879 C C . ILE A 1 108 ? -6.831 13.335 -14.296 1.00 95.75 108 ILE A C 1
ATOM 881 O O . ILE A 1 108 ? -6.567 14.421 -14.805 1.00 95.75 108 ILE A O 1
ATOM 885 N N . ASP A 1 109 ? -8.076 12.937 -14.037 1.00 94.44 109 ASP A N 1
ATOM 886 C CA . ASP A 1 109 ? -9.275 13.705 -14.371 1.00 94.44 109 ASP A CA 1
ATOM 887 C C . ASP A 1 109 ? -9.332 15.036 -13.607 1.00 94.44 109 ASP A C 1
ATOM 889 O O . ASP A 1 109 ? -9.711 16.061 -14.170 1.00 94.44 109 ASP A O 1
ATOM 893 N N . TYR A 1 110 ? -8.927 15.049 -12.331 1.00 91.75 110 TYR A N 1
ATOM 894 C CA . TYR A 1 110 ? -8.924 16.265 -11.514 1.00 91.75 110 TYR A CA 1
ATOM 895 C C . TYR A 1 110 ? -7.897 17.303 -11.994 1.00 91.75 110 TYR A C 1
ATOM 897 O O . TYR A 1 110 ? -8.181 18.502 -11.984 1.00 91.75 110 TYR A O 1
ATOM 905 N N . PHE A 1 111 ? -6.700 16.866 -12.401 1.00 91.44 111 PHE A N 1
ATOM 906 C CA . PHE A 1 111 ? -5.620 17.765 -12.832 1.00 91.44 111 PHE A CA 1
ATOM 907 C C . PHE A 1 111 ? -5.552 17.994 -14.349 1.00 91.44 111 PHE A C 1
ATOM 909 O O . PHE A 1 111 ? -4.756 18.829 -14.782 1.00 91.44 111 PHE A O 1
ATOM 916 N N . ASP A 1 112 ? -6.346 17.270 -15.144 1.00 95.06 112 ASP A N 1
ATOM 917 C CA . ASP A 1 112 ? -6.298 17.250 -16.617 1.00 95.06 112 ASP A CA 1
ATOM 918 C C . ASP A 1 112 ? -4.891 16.935 -17.174 1.00 95.06 112 ASP A C 1
ATOM 920 O O . ASP A 1 112 ? -4.470 17.406 -18.232 1.00 95.06 112 ASP A O 1
ATOM 924 N N . PHE A 1 113 ? -4.110 16.157 -16.419 1.00 93.25 113 PHE A N 1
ATOM 925 C CA . PHE A 1 113 ? -2.768 15.727 -16.801 1.00 93.25 113 PHE A CA 1
ATOM 926 C C . PHE A 1 113 ? -2.309 14.529 -15.965 1.00 93.25 113 PHE A C 1
ATOM 928 O O . PHE A 1 113 ? -2.561 14.459 -14.762 1.00 93.25 113 PHE A O 1
ATOM 935 N N . ASP A 1 114 ? -1.554 13.623 -16.590 1.00 96.94 114 ASP A N 1
ATOM 936 C CA . ASP A 1 114 ? -0.911 12.503 -15.904 1.00 96.94 114 ASP A CA 1
ATOM 937 C C . ASP A 1 114 ? 0.560 12.813 -15.601 1.00 96.94 114 ASP A C 1
ATOM 939 O O . ASP A 1 114 ? 1.415 12.903 -16.489 1.00 96.94 114 ASP A O 1
ATOM 943 N N . SER A 1 115 ? 0.861 13.016 -14.319 1.00 95.69 115 SER A N 1
ATOM 944 C CA . SER A 1 115 ? 2.207 13.363 -13.879 1.00 95.69 115 SER A CA 1
ATOM 945 C C . SER A 1 115 ? 3.073 12.120 -13.677 1.00 95.69 115 SER A C 1
ATOM 947 O O . SER A 1 115 ? 2.610 11.098 -13.192 1.00 95.69 115 SER A O 1
ATOM 949 N N . ARG A 1 116 ? 4.383 12.219 -13.943 1.00 96.50 116 ARG A N 1
ATOM 950 C CA . ARG A 1 116 ? 5.308 11.087 -13.715 1.00 96.50 116 ARG A CA 1
ATOM 951 C C . ARG A 1 116 ? 5.371 10.624 -12.256 1.00 96.50 116 ARG A C 1
ATOM 953 O O . ARG A 1 116 ? 5.784 9.501 -11.996 1.00 96.50 116 ARG A O 1
ATOM 960 N N . LYS A 1 117 ? 5.062 11.508 -11.304 1.00 96.56 117 LYS A N 1
ATOM 961 C CA . LYS A 1 117 ? 5.022 11.158 -9.885 1.00 96.56 117 LYS A CA 1
ATOM 962 C C . LYS A 1 117 ? 3.620 10.643 -9.564 1.00 96.56 117 LYS A C 1
ATOM 964 O O . LYS A 1 117 ? 2.637 11.263 -9.959 1.00 96.56 117 LYS A O 1
ATOM 969 N N . ILE A 1 118 ? 3.541 9.559 -8.798 1.00 97.62 118 ILE A N 1
ATOM 970 C CA . ILE A 1 118 ? 2.265 9.116 -8.238 1.00 97.62 118 ILE A CA 1
ATOM 971 C C . ILE A 1 118 ? 1.776 10.156 -7.242 1.00 97.62 118 ILE A C 1
ATOM 973 O O . ILE A 1 118 ? 2.510 10.524 -6.326 1.00 97.62 118 ILE A O 1
ATOM 977 N N . ASN A 1 119 ? 0.558 10.642 -7.442 1.00 96.50 119 ASN A N 1
ATOM 978 C CA . ASN A 1 119 ? -0.123 11.507 -6.497 1.00 96.50 119 ASN A CA 1
ATOM 979 C C . ASN A 1 119 ? -0.955 10.639 -5.546 1.00 96.50 119 ASN A C 1
ATOM 981 O O . ASN A 1 119 ? -1.962 10.054 -5.944 1.00 96.50 119 ASN A O 1
ATOM 985 N N . ALA A 1 120 ? -0.496 10.540 -4.303 1.00 96.81 120 ALA A N 1
ATOM 986 C CA . ALA A 1 120 ? -1.150 9.804 -3.231 1.00 96.81 120 ALA A CA 1
ATOM 987 C C . ALA A 1 120 ? -1.335 10.689 -1.992 1.00 96.81 120 ALA A C 1
ATOM 989 O O . ALA A 1 120 ? -0.577 11.642 -1.781 1.00 96.81 120 ALA A O 1
ATOM 990 N N . ASP A 1 121 ? -2.320 10.337 -1.165 1.00 96.50 121 ASP A N 1
ATOM 991 C CA . ASP A 1 121 ? -2.579 10.973 0.130 1.00 96.50 121 ASP A CA 1
ATOM 992 C C . ASP A 1 121 ? -1.568 10.522 1.193 1.00 96.50 121 ASP A C 1
ATOM 994 O O . ASP A 1 121 ? -1.222 11.288 2.091 1.00 96.50 121 ASP A O 1
ATOM 998 N N . GLU A 1 122 ? -1.063 9.291 1.078 1.00 96.94 122 GLU A N 1
ATOM 999 C CA . GLU A 1 122 ? -0.002 8.757 1.929 1.00 96.94 122 GLU A CA 1
ATOM 1000 C C . GLU A 1 122 ? 0.976 7.903 1.104 1.00 96.94 122 GLU A C 1
ATOM 1002 O O . GLU A 1 122 ? 0.571 7.172 0.198 1.00 96.94 122 GLU A O 1
ATOM 1007 N N . TYR A 1 123 ? 2.270 8.001 1.420 1.00 97.75 123 TYR A N 1
ATOM 1008 C CA . TYR A 1 123 ? 3.334 7.198 0.808 1.00 97.75 123 TYR A CA 1
ATOM 1009 C C . TYR A 1 123 ? 3.930 6.301 1.885 1.00 97.75 123 TYR A C 1
ATOM 1011 O O . TYR A 1 123 ? 4.425 6.789 2.902 1.00 97.75 123 TYR A O 1
ATOM 1019 N N . TRP A 1 124 ? 3.856 4.993 1.676 1.00 98.12 124 TRP A N 1
ATOM 1020 C CA . TRP A 1 124 ? 4.445 3.989 2.554 1.00 98.12 124 TRP A CA 1
ATOM 1021 C C . TRP A 1 124 ? 5.726 3.499 1.909 1.00 98.12 124 TRP A C 1
ATOM 1023 O O . TRP A 1 124 ? 5.669 2.791 0.908 1.00 98.12 124 TRP A O 1
ATOM 1033 N N . ASP A 1 125 ? 6.862 3.914 2.457 1.00 98.00 125 ASP A N 1
ATOM 1034 C CA . ASP A 1 125 ? 8.171 3.682 1.857 1.00 98.00 125 ASP A CA 1
ATOM 1035 C C . ASP A 1 125 ? 9.240 3.639 2.957 1.00 98.00 125 ASP A C 1
ATOM 1037 O O . ASP A 1 125 ? 9.281 4.512 3.828 1.00 98.00 125 ASP A O 1
ATOM 1041 N N . ASP A 1 126 ? 10.081 2.605 2.950 1.00 96.88 126 ASP A N 1
ATOM 1042 C CA . ASP A 1 126 ? 11.130 2.373 3.947 1.00 96.88 126 ASP A CA 1
ATOM 1043 C C . ASP A 1 126 ? 12.235 3.438 3.906 1.00 96.88 126 ASP A C 1
ATOM 1045 O O . ASP A 1 126 ? 12.949 3.638 4.893 1.00 96.88 126 ASP A O 1
ATOM 1049 N N . LYS A 1 127 ? 12.362 4.148 2.781 1.00 95.69 127 LYS A N 1
ATOM 1050 C CA . LYS A 1 127 ? 13.327 5.231 2.566 1.00 95.69 127 LYS A CA 1
ATOM 1051 C C . LYS A 1 127 ? 12.708 6.613 2.718 1.00 95.69 127 LYS A C 1
ATOM 1053 O O . LYS A 1 127 ? 13.432 7.607 2.598 1.00 95.69 127 LYS A O 1
ATOM 1058 N N . ALA A 1 128 ? 11.407 6.711 2.988 1.00 94.12 128 ALA A N 1
ATOM 1059 C CA . ALA A 1 128 ? 10.785 7.992 3.271 1.00 94.12 128 ALA A CA 1
ATOM 1060 C C . ALA A 1 128 ? 11.296 8.570 4.598 1.00 94.12 128 ALA A C 1
ATOM 1062 O O . ALA A 1 128 ? 11.351 7.904 5.632 1.00 94.12 128 ALA A O 1
ATOM 1063 N N . ILE A 1 129 ? 11.621 9.861 4.568 1.00 93.56 129 ILE A N 1
ATOM 1064 C CA . ILE A 1 129 ? 11.839 10.678 5.759 1.00 93.56 129 ILE A CA 1
ATOM 1065 C C . ILE A 1 129 ? 10.626 11.585 5.960 1.00 93.56 129 ILE A C 1
ATOM 1067 O O . ILE A 1 129 ? 10.141 12.202 5.010 1.00 93.56 129 ILE A O 1
ATOM 1071 N N . GLU A 1 130 ? 10.141 11.684 7.197 1.00 87.12 130 GLU A N 1
ATOM 1072 C CA . GLU A 1 130 ? 9.131 12.679 7.553 1.00 87.12 130 GLU A CA 1
ATOM 1073 C C . GLU A 1 130 ? 9.767 14.073 7.515 1.00 87.12 130 GLU A C 1
ATOM 1075 O O . GLU A 1 130 ? 10.645 14.402 8.316 1.00 87.12 130 GLU A O 1
ATOM 1080 N N . ILE A 1 131 ? 9.347 14.887 6.546 1.00 89.81 131 ILE A N 1
ATOM 1081 C CA . ILE A 1 131 ? 9.820 16.263 6.404 1.00 89.81 131 ILE A CA 1
ATOM 1082 C C . ILE A 1 131 ? 8.944 17.157 7.279 1.00 89.81 131 ILE A C 1
ATOM 1084 O O . ILE A 1 131 ? 7.813 17.480 6.919 1.00 89.81 131 ILE A O 1
ATOM 1088 N N . ILE A 1 132 ? 9.483 17.575 8.422 1.00 87.94 132 ILE A N 1
ATOM 1089 C CA . ILE A 1 132 ? 8.844 18.558 9.300 1.00 87.94 132 ILE A CA 1
ATOM 1090 C C . ILE A 1 132 ? 9.209 19.950 8.787 1.00 87.94 132 ILE A C 1
ATOM 1092 O O . ILE A 1 132 ? 10.380 20.333 8.800 1.00 87.94 132 ILE A O 1
ATOM 1096 N N . ILE A 1 133 ? 8.210 20.699 8.323 1.00 88.62 133 ILE A N 1
ATOM 1097 C CA . ILE A 1 133 ? 8.387 22.102 7.944 1.00 88.62 133 ILE A CA 1
ATOM 1098 C C . ILE A 1 133 ? 8.370 22.921 9.242 1.00 88.62 133 ILE A C 1
ATOM 1100 O O . ILE A 1 133 ? 7.362 22.877 9.949 1.00 88.62 133 ILE A O 1
ATOM 1104 N N . PRO A 1 134 ? 9.460 23.621 9.601 1.00 89.62 134 PRO A N 1
ATOM 1105 C CA . PRO A 1 134 ? 9.444 24.507 10.756 1.00 89.62 134 PRO A CA 1
ATOM 1106 C C . PRO A 1 134 ? 8.463 25.653 10.495 1.00 89.62 134 PRO A C 1
ATOM 1108 O O . PRO A 1 134 ? 8.424 26.194 9.390 1.00 89.62 134 PRO A O 1
ATOM 1111 N N . GLU A 1 135 ? 7.671 26.016 11.500 1.00 86.50 135 GLU A N 1
ATOM 1112 C CA . GLU A 1 135 ? 6.868 27.237 11.437 1.00 86.50 135 GLU A CA 1
ATOM 1113 C C . GLU A 1 135 ? 7.820 28.440 11.332 1.00 86.50 135 GLU A C 1
ATOM 1115 O O . GLU A 1 135 ? 8.826 28.504 12.043 1.00 86.50 135 GLU A O 1
ATOM 1120 N N . GLU A 1 136 ? 7.545 29.357 10.403 1.00 78.75 136 GLU A N 1
ATOM 1121 C CA . GLU A 1 136 ? 8.242 30.644 10.359 1.00 78.75 136 GLU A CA 1
ATOM 1122 C C . GLU A 1 136 ? 7.790 31.465 11.581 1.00 78.75 136 GLU A C 1
ATOM 1124 O O . GLU A 1 136 ? 6.587 31.650 11.776 1.00 78.75 136 GLU A O 1
ATOM 1129 N N . GLU A 1 137 ? 8.741 31.895 12.423 1.00 62.50 137 GLU A N 1
ATOM 1130 C CA . GLU A 1 137 ? 8.494 32.805 13.562 1.00 62.50 137 GLU A CA 1
ATOM 1131 C C . GLU A 1 137 ? 7.965 34.180 13.124 1.00 62.50 137 GLU A C 1
ATOM 1133 O O . GLU A 1 137 ? 8.483 34.737 12.125 1.00 62.50 137 GLU A O 1
#

pLDDT: mean 95.95, std 5.3, range [62.5, 98.81]

Solvent-accessible surface area (backbone atoms only — not comparable to full-atom values): 8087 Å² total; per-residue (Å²): 133,90,55,68,68,62,30,33,55,39,27,74,72,68,35,63,67,34,44,52,52,48,61,73,54,18,52,51,97,96,36,57,34,32,36,33,33,27,41,82,58,43,45,22,42,53,59,86,93,46,79,72,47,74,31,58,70,55,49,50,23,52,42,50,39,54,75,51,53,32,43,55,30,39,42,55,93,58,54,73,69,55,33,50,52,52,53,56,56,39,44,79,77,69,38,79,65,91,33,67,78,54,66,53,67,73,54,28,67,73,66,77,49,83,64,97,64,74,78,52,82,42,77,47,46,74,84,66,74,89,81,81,78,77,80,85,130

Foldseek 3Di:
DDDLVVLLLVVLVPPVVSLVVLLVQQDDPPGGAEEEEEQDQFQFPDPPPGTDGGPLSVLSSQVSSVVSNHQYEHEYPQDDVSVVVRQVVSVVSVHHHPYYQFEDPVVCVVVVHGDSDHDGPYYGDNPDDPDDDDDDD

Secondary structure (DSSP, 8-state):
---HHHHHHHHTTT-HHHHHHHHHTSEETTEE-EEEE-TBTTTEEEETTEEEEE-HHHHHHHHHHHHTT-EEEE--S--HHHHHHHHHHHHTTT---SEES---HHHHHHHTS--SS---SEEE-TT-----PPPP-